Protein AF-A0A7W0DNS2-F1 (afdb_monomer_lite)

Sequence (89 aa):
MFLPKDTAGKRTHHLHVFGVASPHPRENRIFRDYLRARPETARRYEASKRRAADLHPDSRARYGDAKEAVVLEVMAEARLWAVSRRPGP

InterPro domains:
  IPR007344 GrpB/Dephospho-CoA kinase [PF04229] (5-76)
  IPR007344 GrpB/Dephospho-CoA kinase [PTHR34822] (2-82)
  IPR043519 Nucleotidyltransferase superfamily [G3DSA:3.30.460.10] (1-83)
  IPR043519 Nucleotidyltransferase superfamily [SSF81301] (8-82)

Structure (mmCIF, N/CA/C/O backbone):
data_AF-A0A7W0DNS2-F1
#
_entry.id   AF-A0A7W0DNS2-F1
#
loop_
_atom_site.group_PDB
_atom_site.id
_atom_site.type_symbol
_atom_site.label_atom_id
_atom_site.label_alt_id
_atom_site.label_comp_id
_atom_site.label_asym_id
_atom_site.label_entity_id
_atom_site.label_seq_id
_atom_site.pdbx_PDB_ins_code
_atom_site.Cartn_x
_atom_site.Cartn_y
_atom_site.Cartn_z
_atom_site.occupancy
_atom_site.B_iso_or_equiv
_atom_site.auth_seq_id
_atom_site.auth_comp_id
_atom_site.auth_asym_id
_atom_site.auth_atom_id
_atom_site.pdbx_PDB_model_num
ATOM 1 N N . MET A 1 1 ? 11.336 -7.021 9.162 1.00 89.00 1 MET A N 1
ATOM 2 C CA . MET A 1 1 ? 12.046 -7.852 8.165 1.00 89.00 1 MET A CA 1
ATOM 3 C C . MET A 1 1 ? 11.156 -8.031 6.942 1.00 89.00 1 MET A C 1
ATOM 5 O O . MET A 1 1 ? 9.954 -8.221 7.105 1.00 89.00 1 MET A O 1
ATOM 9 N N . PHE A 1 2 ? 11.722 -7.943 5.740 1.00 90.81 2 PHE A N 1
ATOM 10 C CA . PHE A 1 2 ? 11.007 -8.161 4.483 1.00 90.81 2 PHE A CA 1
ATOM 11 C C . PHE A 1 2 ? 11.641 -9.332 3.727 1.00 90.81 2 PHE A C 1
ATOM 13 O O . PHE A 1 2 ? 12.846 -9.321 3.497 1.00 90.81 2 PHE A O 1
ATOM 20 N N . LEU A 1 3 ? 10.835 -10.325 3.354 1.00 92.12 3 LEU A N 1
ATOM 21 C CA . LEU A 1 3 ? 11.275 -11.546 2.683 1.00 92.12 3 LEU A CA 1
ATOM 22 C C . LEU A 1 3 ? 10.487 -11.732 1.378 1.00 92.12 3 LEU A C 1
ATOM 24 O O . LEU A 1 3 ? 9.299 -12.070 1.415 1.00 92.12 3 LEU A O 1
ATOM 28 N N . PRO A 1 4 ? 11.100 -11.488 0.211 1.00 90.88 4 PRO A N 1
ATOM 29 C CA . PRO A 1 4 ? 10.486 -11.818 -1.062 1.00 90.88 4 PRO A CA 1
ATOM 30 C C . PRO A 1 4 ? 10.707 -13.290 -1.429 1.00 90.88 4 PRO A C 1
ATOM 32 O O . PRO A 1 4 ? 11.812 -13.804 -1.299 1.00 90.88 4 PRO A O 1
ATOM 35 N N . LYS A 1 5 ? 9.681 -13.938 -1.988 1.00 91.62 5 LYS A N 1
ATOM 36 C CA . LYS A 1 5 ? 9.862 -15.151 -2.795 1.00 91.62 5 LYS A CA 1
ATOM 37 C C . LYS A 1 5 ? 9.980 -14.752 -4.259 1.00 91.62 5 LYS A C 1
ATOM 39 O O . LYS A 1 5 ? 9.003 -14.270 -4.839 1.00 91.62 5 LYS A O 1
ATOM 44 N N . ASP A 1 6 ? 11.155 -14.979 -4.828 1.00 88.75 6 ASP A N 1
ATOM 45 C CA . ASP A 1 6 ? 11.444 -14.804 -6.248 1.00 88.75 6 ASP A CA 1
ATOM 46 C C . ASP A 1 6 ? 11.610 -16.174 -6.918 1.00 88.75 6 ASP A C 1
ATOM 48 O O . ASP A 1 6 ? 12.207 -17.090 -6.352 1.00 88.75 6 ASP A O 1
ATOM 52 N N . THR A 1 7 ? 11.009 -16.352 -8.089 1.00 87.56 7 THR A N 1
ATOM 53 C CA . THR A 1 7 ? 11.171 -17.553 -8.909 1.00 87.56 7 THR A CA 1
ATOM 54 C C . THR A 1 7 ? 11.446 -17.105 -10.336 1.00 87.56 7 THR A C 1
ATOM 56 O O . THR A 1 7 ? 10.546 -16.597 -11.002 1.00 87.56 7 THR A O 1
ATOM 59 N N . ALA A 1 8 ? 12.696 -17.273 -10.777 1.00 85.75 8 ALA A N 1
ATOM 60 C CA . ALA A 1 8 ? 13.175 -16.874 -12.102 1.00 85.75 8 ALA A CA 1
ATOM 61 C C . ALA A 1 8 ? 12.899 -15.393 -12.451 1.00 85.75 8 ALA A C 1
ATOM 63 O O . ALA A 1 8 ? 12.417 -15.080 -13.536 1.00 85.75 8 ALA A O 1
ATOM 64 N N . GLY A 1 9 ? 13.153 -14.474 -11.515 1.00 82.38 9 GLY A N 1
ATOM 65 C CA . GLY A 1 9 ? 12.929 -13.034 -11.688 1.00 82.38 9 GLY A CA 1
ATOM 66 C C . GLY A 1 9 ? 11.480 -12.597 -11.457 1.00 82.38 9 GLY A C 1
ATOM 67 O O . GLY A 1 9 ? 11.167 -11.407 -11.531 1.00 82.38 9 GLY A O 1
ATOM 68 N N . LYS A 1 10 ? 10.569 -13.538 -11.167 1.00 84.00 10 LYS A N 1
ATOM 69 C CA . LYS A 1 10 ? 9.167 -13.250 -10.862 1.00 84.00 10 LYS A CA 1
ATOM 70 C C . LYS A 1 10 ? 8.911 -13.353 -9.367 1.00 84.00 10 LYS A C 1
ATOM 72 O O . LYS A 1 10 ? 8.834 -14.439 -8.785 1.00 84.00 10 LYS A O 1
ATOM 77 N N . ARG A 1 11 ? 8.673 -12.201 -8.743 1.00 87.31 11 ARG A N 1
ATOM 78 C CA . ARG A 1 11 ? 8.275 -12.124 -7.334 1.00 87.31 11 ARG A CA 1
ATOM 79 C C . ARG A 1 11 ? 6.811 -12.512 -7.169 1.00 87.31 11 ARG A C 1
ATOM 81 O O . ARG A 1 11 ? 5.926 -11.821 -7.665 1.00 87.31 11 ARG A O 1
ATOM 88 N N . THR A 1 12 ? 6.557 -13.606 -6.458 1.00 91.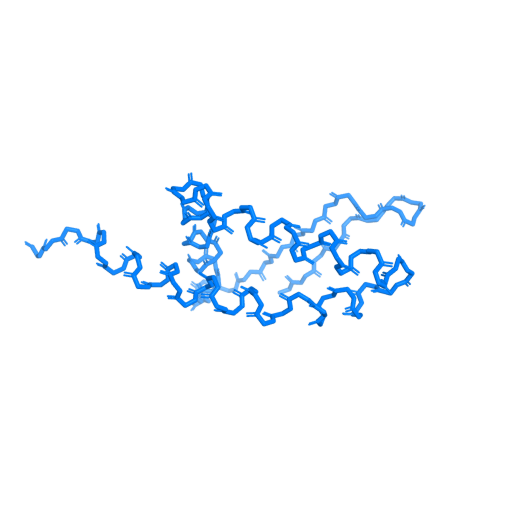31 12 THR A N 1
ATOM 89 C CA . THR A 1 12 ? 5.195 -14.137 -6.265 1.00 91.31 12 THR A CA 1
ATOM 90 C C . THR A 1 12 ? 4.638 -13.831 -4.880 1.00 91.31 12 THR A C 1
ATOM 92 O O . THR A 1 12 ? 3.440 -13.609 -4.743 1.00 91.31 12 THR A O 1
ATOM 95 N N . HIS A 1 13 ? 5.495 -13.785 -3.856 1.00 92.19 13 HIS A N 1
ATOM 96 C CA . HIS A 1 13 ? 5.081 -13.557 -2.472 1.00 92.19 13 HIS A CA 1
ATOM 97 C C . HIS A 1 13 ? 5.983 -12.539 -1.787 1.00 92.19 13 HIS A C 1
ATOM 99 O O . HIS A 1 13 ? 7.190 -12.487 -2.027 1.00 92.19 13 HIS A O 1
ATOM 105 N N . HIS A 1 14 ? 5.385 -11.754 -0.898 1.00 93.19 14 HIS A N 1
ATOM 106 C CA . HIS A 1 14 ? 6.056 -10.799 -0.029 1.00 93.19 14 HIS A CA 1
ATOM 107 C C . HIS A 1 14 ? 5.662 -11.107 1.412 1.00 93.19 14 HIS A C 1
ATOM 109 O O . HIS A 1 14 ? 4.500 -10.925 1.778 1.00 93.19 14 HIS A O 1
ATOM 115 N N . LEU A 1 15 ? 6.614 -11.542 2.231 1.00 94.31 15 LEU A N 1
ATOM 116 C CA . LEU A 1 15 ? 6.390 -11.723 3.656 1.00 94.31 15 LEU A CA 1
ATOM 117 C C . LEU A 1 15 ? 6.962 -10.526 4.420 1.00 94.31 15 LEU A C 1
ATOM 119 O O . LEU A 1 15 ? 8.159 -10.246 4.375 1.00 94.31 15 LEU A O 1
ATOM 123 N N . HIS A 1 16 ? 6.083 -9.821 5.128 1.00 94.50 16 HIS A N 1
ATOM 124 C CA . HIS A 1 16 ? 6.457 -8.755 6.048 1.00 94.50 16 HIS A CA 1
ATOM 125 C C . HIS A 1 16 ? 6.364 -9.288 7.478 1.00 94.50 16 HIS A C 1
ATOM 127 O O . HIS A 1 16 ? 5.273 -9.607 7.950 1.00 94.50 16 HIS A O 1
ATOM 133 N N . VAL A 1 17 ? 7.503 -9.375 8.162 1.00 95.31 17 VAL A N 1
ATOM 134 C CA . VAL A 1 17 ? 7.583 -9.788 9.568 1.00 95.31 17 VAL A CA 1
ATOM 135 C C . VAL A 1 17 ? 7.866 -8.559 10.419 1.00 95.31 17 VAL A C 1
ATOM 137 O O . VAL A 1 17 ? 8.822 -7.816 10.165 1.00 95.31 17 VAL A O 1
ATOM 140 N N . PHE A 1 18 ? 7.030 -8.352 11.430 1.00 95.81 18 PHE A N 1
ATOM 141 C CA . PHE A 1 18 ? 7.092 -7.216 12.339 1.00 95.81 18 PHE A CA 1
ATOM 142 C C . PHE A 1 18 ? 7.245 -7.704 13.782 1.00 95.81 18 PHE A C 1
ATOM 144 O O . PHE A 1 18 ? 6.716 -8.756 14.131 1.00 95.81 18 PHE A O 1
ATOM 151 N N . GLY A 1 19 ? 7.945 -6.928 14.615 1.00 96.25 19 GLY A N 1
ATOM 152 C CA . GLY A 1 19 ? 7.999 -7.185 16.056 1.00 96.25 19 GLY A CA 1
ATOM 153 C C . GLY A 1 19 ? 6.630 -7.005 16.716 1.00 96.25 19 GLY A C 1
ATOM 154 O O . GLY A 1 19 ? 5.769 -6.302 16.183 1.00 96.25 19 GLY A O 1
ATOM 155 N N . VAL A 1 20 ? 6.442 -7.610 17.890 1.00 93.94 20 VAL A N 1
ATOM 156 C CA . VAL A 1 20 ? 5.149 -7.644 18.601 1.00 93.94 20 VAL A CA 1
ATOM 157 C C . VAL A 1 20 ? 4.581 -6.256 18.917 1.00 93.94 20 VAL A C 1
ATOM 159 O O . VAL A 1 20 ? 3.372 -6.064 18.850 1.00 93.94 20 VAL A O 1
ATOM 162 N N . ALA A 1 21 ? 5.444 -5.274 19.184 1.00 95.75 21 ALA A N 1
ATOM 163 C CA . ALA A 1 21 ? 5.052 -3.894 19.476 1.00 95.75 21 ALA A CA 1
ATOM 164 C C . ALA A 1 21 ? 4.842 -3.027 18.217 1.00 95.75 21 ALA A C 1
ATOM 166 O O . ALA A 1 21 ? 4.553 -1.837 18.318 1.00 95.75 21 ALA A O 1
ATOM 167 N N . SER A 1 22 ? 5.016 -3.586 17.016 1.00 96.31 22 SER A N 1
ATOM 168 C CA . SER A 1 22 ? 4.901 -2.821 15.777 1.00 96.31 22 SER A CA 1
ATOM 169 C C . SER A 1 22 ? 3.444 -2.440 15.490 1.00 96.31 22 SER A C 1
ATOM 171 O O . SER A 1 22 ? 2.573 -3.314 15.498 1.00 96.31 22 SER A O 1
ATOM 173 N N . PRO A 1 23 ? 3.160 -1.178 15.122 1.00 94.00 23 PRO A N 1
ATOM 174 C CA . PRO A 1 23 ? 1.814 -0.764 14.727 1.00 94.00 23 PRO A CA 1
ATOM 175 C C . PRO A 1 23 ? 1.429 -1.255 13.320 1.00 94.00 23 PRO A C 1
ATOM 177 O O . PRO A 1 23 ? 0.243 -1.400 13.015 1.00 94.00 23 PRO A O 1
ATOM 180 N N . HIS A 1 24 ? 2.412 -1.563 12.467 1.00 95.81 24 HIS A N 1
ATOM 181 C CA . HIS A 1 24 ? 2.213 -1.843 11.041 1.00 95.81 24 HIS A CA 1
ATOM 182 C C . HIS A 1 24 ? 1.213 -2.973 10.739 1.00 95.81 24 HIS A C 1
ATOM 184 O O . HIS A 1 24 ? 0.384 -2.795 9.846 1.00 95.81 24 HIS A O 1
ATOM 190 N N . PRO A 1 25 ? 1.193 -4.124 11.451 1.00 96.31 25 PRO A N 1
ATOM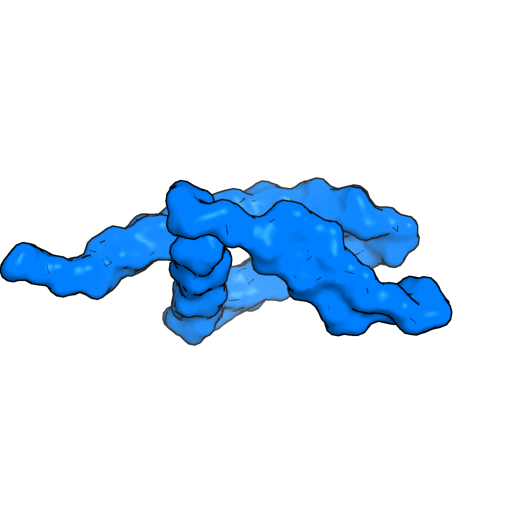 191 C CA . PRO A 1 25 ? 0.178 -5.149 11.210 1.00 96.31 25 PRO A CA 1
ATOM 192 C C . PRO A 1 25 ? -1.251 -4.629 11.396 1.00 96.31 25 PRO A C 1
ATOM 194 O O . PRO A 1 25 ? -2.145 -5.009 10.639 1.00 96.31 25 PRO A O 1
ATOM 197 N N . ARG A 1 26 ? -1.476 -3.751 12.384 1.00 95.06 26 ARG A N 1
ATOM 198 C CA . ARG A 1 26 ? -2.784 -3.133 12.620 1.00 95.06 26 ARG A CA 1
ATOM 199 C C . ARG A 1 26 ? -3.129 -2.151 11.505 1.00 95.06 26 ARG A C 1
ATOM 201 O O . ARG A 1 26 ? -4.244 -2.205 10.996 1.00 95.06 26 ARG A O 1
ATOM 208 N N . GLU A 1 27 ? -2.194 -1.297 11.102 1.00 95.88 27 GLU A N 1
ATOM 209 C CA . GLU A 1 27 ? -2.410 -0.334 10.013 1.00 95.88 27 GLU A CA 1
ATOM 210 C C . GLU A 1 27 ? -2.697 -1.026 8.678 1.00 95.88 27 GLU A C 1
ATOM 212 O O . GLU A 1 27 ? -3.659 -0.680 7.998 1.00 95.88 27 GLU A O 1
ATOM 217 N N . ASN A 1 28 ? -1.955 -2.089 8.359 1.00 96.56 28 ASN A N 1
ATOM 218 C CA . ASN A 1 28 ? -2.193 -2.907 7.171 1.00 96.56 28 ASN A CA 1
ATOM 219 C C . ASN A 1 28 ? -3.607 -3.511 7.160 1.00 96.56 28 ASN A C 1
ATOM 221 O O . ASN A 1 28 ? -4.260 -3.549 6.115 1.00 96.56 28 ASN A O 1
ATOM 225 N N . ARG A 1 29 ? -4.099 -3.978 8.319 1.00 96.88 29 ARG A N 1
ATOM 226 C CA . ARG A 1 29 ? -5.470 -4.499 8.460 1.00 96.88 29 ARG A CA 1
ATOM 227 C C . ARG A 1 29 ? -6.506 -3.391 8.279 1.00 96.88 29 ARG A C 1
ATOM 229 O O . ARG A 1 29 ? -7.451 -3.591 7.525 1.00 96.88 29 ARG A O 1
ATOM 236 N N . ILE A 1 30 ? -6.297 -2.226 8.895 1.00 97.75 30 ILE A N 1
ATOM 237 C CA . ILE A 1 30 ? -7.186 -1.062 8.758 1.00 97.75 30 ILE A CA 1
ATOM 238 C C . ILE A 1 30 ? -7.286 -0.618 7.297 1.00 97.75 30 ILE A C 1
ATOM 240 O O . ILE A 1 30 ? -8.392 -0.480 6.784 1.00 97.75 30 ILE A O 1
ATOM 244 N N . PHE A 1 31 ? -6.155 -0.471 6.608 1.00 98.31 31 PHE A N 1
ATOM 245 C CA . PHE A 1 31 ? -6.112 -0.102 5.194 1.00 98.31 31 PHE A CA 1
ATOM 246 C C . PHE A 1 31 ? -6.871 -1.108 4.321 1.00 98.31 31 PHE A C 1
ATOM 248 O O . PHE A 1 31 ? -7.720 -0.730 3.514 1.00 98.31 31 PHE A O 1
ATOM 255 N N . ARG A 1 32 ? -6.620 -2.410 4.520 1.00 98.19 32 ARG A N 1
ATOM 256 C CA . ARG A 1 32 ? -7.320 -3.490 3.808 1.00 98.19 32 ARG A CA 1
ATOM 257 C C . ARG A 1 32 ? -8.830 -3.430 4.031 1.00 98.19 32 ARG A C 1
ATOM 259 O O . ARG A 1 32 ? -9.594 -3.541 3.075 1.00 98.19 32 ARG A O 1
ATOM 266 N N . ASP A 1 33 ? -9.253 -3.314 5.283 1.00 98.19 33 ASP A N 1
ATOM 267 C CA . ASP A 1 33 ? -10.668 -3.369 5.644 1.00 98.19 33 ASP A CA 1
ATOM 268 C C . ASP A 1 33 ? -11.405 -2.109 5.173 1.00 98.19 33 ASP A C 1
ATOM 270 O O . ASP A 1 33 ? -12.535 -2.210 4.699 1.00 98.19 33 ASP A O 1
ATOM 274 N N . TYR A 1 34 ? -10.742 -0.951 5.203 1.00 98.25 34 TYR A N 1
ATOM 275 C CA . TYR A 1 34 ? -11.271 0.296 4.659 1.00 98.25 34 TYR A CA 1
ATOM 276 C C . TYR A 1 34 ? -11.512 0.207 3.150 1.00 98.25 34 TYR A C 1
ATOM 278 O O . TYR A 1 34 ? -12.613 0.495 2.685 1.00 98.25 34 TYR A O 1
ATOM 286 N N . LEU A 1 35 ? -10.528 -0.278 2.386 1.00 98.38 35 LEU A N 1
ATOM 287 C CA . LEU A 1 35 ? -10.672 -0.459 0.939 1.00 98.38 35 LEU A CA 1
ATOM 288 C C . LEU A 1 35 ? -11.791 -1.441 0.568 1.00 98.38 35 LEU A C 1
ATOM 290 O O . LEU A 1 35 ? -12.476 -1.240 -0.430 1.00 98.38 35 LEU A O 1
ATOM 294 N N . ARG A 1 36 ? -12.008 -2.489 1.372 1.00 98.06 36 ARG A N 1
ATOM 295 C CA . ARG A 1 36 ? -13.133 -3.422 1.181 1.00 98.06 36 ARG A CA 1
ATOM 296 C C . ARG A 1 36 ? -14.488 -2.768 1.446 1.00 98.06 36 ARG A C 1
ATOM 298 O O . ARG A 1 36 ? -15.461 -3.120 0.79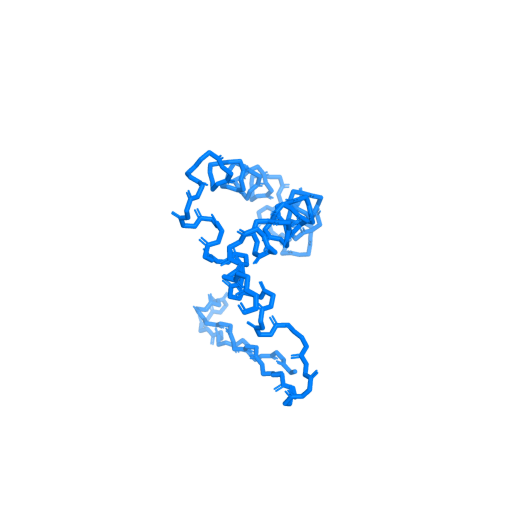2 1.00 98.06 36 ARG A O 1
ATOM 305 N N . ALA A 1 37 ? -14.549 -1.835 2.394 1.00 97.56 37 ALA A N 1
ATOM 306 C CA . ALA A 1 37 ? -15.773 -1.137 2.770 1.00 97.56 37 ALA A CA 1
ATOM 307 C C . ALA A 1 37 ? -16.080 0.095 1.898 1.00 97.56 37 ALA A C 1
ATOM 309 O O . ALA A 1 37 ? -17.214 0.569 1.913 1.00 97.56 37 ALA A O 1
ATOM 310 N N . ARG A 1 38 ? -15.097 0.633 1.160 1.00 97.94 38 ARG A N 1
ATOM 311 C CA . ARG A 1 38 ? -15.228 1.843 0.328 1.00 97.94 38 ARG A CA 1
ATOM 312 C C . ARG A 1 38 ? -14.815 1.581 -1.128 1.00 97.94 38 ARG A C 1
ATOM 314 O O . ARG A 1 38 ? -13.668 1.848 -1.502 1.00 97.94 38 ARG A O 1
ATOM 321 N N . PRO A 1 39 ? -15.741 1.097 -1.980 1.00 97.94 39 PRO A N 1
ATOM 322 C CA . PRO A 1 39 ? -15.451 0.788 -3.382 1.00 97.94 39 PRO A CA 1
ATOM 323 C C . PRO A 1 39 ? -14.926 1.981 -4.192 1.00 97.94 39 PRO A C 1
ATOM 325 O O . PRO A 1 39 ? -14.082 1.811 -5.069 1.00 97.94 39 PRO A O 1
ATOM 328 N N . GLU A 1 40 ? -15.389 3.197 -3.896 1.00 98.19 40 GLU A N 1
ATOM 329 C CA . GLU A 1 40 ? -14.889 4.430 -4.520 1.00 98.19 40 GLU A CA 1
ATOM 330 C C . GLU A 1 40 ? -13.393 4.659 -4.255 1.00 98.19 40 GLU A C 1
ATOM 332 O O . GLU A 1 40 ? -12.619 4.876 -5.190 1.00 98.19 40 GLU A O 1
ATOM 337 N N . THR A 1 41 ? -12.956 4.506 -3.005 1.00 98.44 41 THR A N 1
ATOM 338 C CA . THR A 1 41 ? -11.559 4.667 -2.614 1.00 98.44 41 THR A CA 1
ATOM 339 C C . THR A 1 41 ? -10.696 3.542 -3.178 1.00 98.44 41 THR A C 1
ATOM 341 O O . THR A 1 41 ? -9.572 3.788 -3.619 1.00 98.44 41 THR A O 1
ATOM 344 N N . ALA A 1 42 ? -11.231 2.317 -3.247 1.00 98.50 42 ALA A N 1
ATOM 345 C CA . ALA A 1 42 ? -10.568 1.202 -3.916 1.00 98.50 42 ALA A CA 1
ATOM 346 C C . ALA A 1 42 ? -10.307 1.486 -5.401 1.00 98.50 42 ALA A C 1
ATOM 348 O O . ALA A 1 42 ? -9.189 1.252 -5.864 1.00 98.50 42 ALA A O 1
ATOM 349 N N . ARG A 1 43 ? -11.280 2.065 -6.120 1.00 98.62 43 ARG A N 1
ATOM 350 C CA . ARG A 1 43 ? -11.106 2.492 -7.519 1.00 98.62 43 ARG A CA 1
ATOM 351 C C . ARG A 1 43 ? -10.058 3.596 -7.662 1.00 98.62 43 ARG A C 1
ATOM 353 O O . ARG A 1 43 ? -9.218 3.512 -8.555 1.00 98.62 43 ARG A O 1
ATOM 360 N N . ARG A 1 44 ? -10.036 4.587 -6.762 1.00 98.31 44 ARG A N 1
ATOM 361 C CA . ARG A 1 44 ? -8.994 5.634 -6.758 1.00 98.31 44 ARG A CA 1
ATOM 362 C C . ARG A 1 44 ? -7.596 5.038 -6.566 1.00 98.31 44 ARG A C 1
ATOM 364 O O . ARG A 1 44 ? -6.672 5.365 -7.311 1.00 98.31 44 ARG A O 1
ATOM 371 N N . TYR A 1 45 ? -7.442 4.120 -5.611 1.00 98.62 45 TYR A N 1
ATOM 372 C CA . TYR A 1 45 ? -6.168 3.437 -5.387 1.00 98.62 45 TYR A CA 1
ATOM 373 C C . TYR A 1 45 ? -5.770 2.537 -6.570 1.00 98.62 45 TYR A C 1
ATOM 375 O O . TYR A 1 45 ? -4.599 2.479 -6.946 1.00 98.62 45 TYR A O 1
ATOM 383 N N . GLU A 1 46 ? -6.727 1.849 -7.196 1.00 98.56 46 GLU A N 1
ATOM 384 C CA . GLU A 1 46 ? -6.488 1.068 -8.410 1.00 98.56 46 GLU A CA 1
ATOM 385 C C . GLU A 1 46 ? -5.985 1.940 -9.564 1.00 98.56 46 GLU A C 1
ATOM 387 O O . GLU A 1 46 ? -4.954 1.610 -10.152 1.00 98.56 46 GLU A O 1
ATOM 392 N N . ALA A 1 47 ? -6.661 3.053 -9.852 1.00 98.56 47 ALA A N 1
ATOM 393 C CA . ALA A 1 47 ? -6.274 3.977 -10.915 1.00 98.56 47 ALA A CA 1
ATOM 394 C C . ALA A 1 47 ? -4.847 4.509 -10.708 1.00 98.56 47 ALA A C 1
ATOM 396 O O . ALA A 1 47 ? -4.049 4.518 -11.644 1.00 98.56 47 ALA A O 1
ATOM 397 N N . SER A 1 48 ? -4.488 4.855 -9.467 1.00 98.50 48 SER A N 1
ATOM 398 C CA . SER A 1 48 ? -3.124 5.264 -9.115 1.00 98.50 48 SER A CA 1
ATOM 399 C C . SER A 1 48 ? -2.095 4.155 -9.372 1.00 98.50 48 SER A C 1
ATOM 401 O O . SER A 1 48 ? -1.059 4.409 -9.983 1.00 98.50 48 SER A O 1
ATOM 403 N N . LYS A 1 49 ? -2.393 2.902 -8.995 1.00 98.25 49 LYS A N 1
ATOM 404 C CA . LYS A 1 49 ? -1.508 1.760 -9.290 1.00 98.25 49 LYS A CA 1
ATOM 405 C C . LYS A 1 49 ? -1.346 1.514 -10.789 1.00 98.25 49 LYS A C 1
ATOM 407 O O . LYS A 1 49 ? -0.241 1.174 -11.195 1.00 98.25 49 LYS A O 1
ATOM 412 N N . ARG A 1 50 ? -2.419 1.626 -11.578 1.00 98.50 50 ARG A N 1
ATOM 413 C CA . ARG A 1 50 ? -2.363 1.438 -13.038 1.00 98.50 50 ARG A CA 1
ATOM 414 C C . ARG A 1 50 ? -1.489 2.515 -13.672 1.00 98.50 50 ARG A C 1
ATOM 416 O O . ARG A 1 50 ? -0.479 2.179 -14.272 1.00 98.50 50 ARG A O 1
ATOM 423 N N . ARG A 1 51 ? -1.765 3.787 -13.369 1.00 98.38 51 ARG A N 1
ATOM 424 C CA . ARG A 1 51 ? -0.950 4.920 -13.830 1.00 98.38 51 ARG A CA 1
ATOM 425 C C . ARG A 1 51 ? 0.528 4.773 -13.458 1.00 98.38 51 ARG A C 1
ATOM 427 O O . ARG A 1 51 ? 1.391 5.024 -14.288 1.00 98.38 51 ARG A O 1
ATOM 434 N N . ALA A 1 52 ? 0.836 4.369 -12.226 1.00 98.44 52 ALA A N 1
ATOM 435 C CA . ALA A 1 52 ? 2.219 4.161 -11.797 1.00 98.44 52 ALA A CA 1
ATOM 436 C C . ALA A 1 52 ? 2.910 3.019 -12.563 1.00 98.44 52 ALA A C 1
ATOM 438 O O . ALA A 1 52 ? 4.103 3.113 -12.840 1.00 98.44 52 ALA A O 1
ATOM 439 N N . ALA A 1 53 ? 2.180 1.949 -12.897 1.00 97.81 53 ALA A N 1
ATOM 440 C CA . ALA A 1 53 ? 2.712 0.842 -13.690 1.00 97.81 53 ALA A CA 1
ATOM 441 C C . ALA A 1 53 ? 2.990 1.276 -15.136 1.00 97.81 53 ALA A C 1
ATOM 443 O O . ALA A 1 53 ? 4.049 0.952 -15.661 1.00 97.81 53 ALA A O 1
ATOM 444 N N . ASP A 1 54 ? 2.088 2.065 -15.726 1.00 98.12 54 ASP A N 1
ATOM 445 C CA . ASP A 1 54 ? 2.247 2.599 -17.082 1.00 98.12 54 ASP A CA 1
ATOM 446 C C . ASP A 1 54 ? 3.436 3.572 -17.173 1.00 98.12 54 ASP A C 1
ATOM 448 O O . ASP A 1 54 ? 4.193 3.551 -18.140 1.00 98.12 54 ASP A O 1
ATOM 452 N N . LEU A 1 55 ? 3.640 4.411 -16.148 1.00 97.81 55 LEU A N 1
ATOM 453 C CA . LEU A 1 55 ? 4.754 5.366 -16.101 1.00 97.81 55 LEU A CA 1
ATOM 454 C C . LEU A 1 55 ? 6.112 4.702 -15.836 1.00 97.81 55 LEU A C 1
ATOM 456 O O . LEU A 1 55 ? 7.148 5.219 -16.266 1.00 97.81 55 LEU A O 1
ATOM 460 N N . HIS A 1 56 ? 6.134 3.608 -15.070 1.00 97.38 56 HIS A N 1
ATOM 461 C CA . HIS A 1 56 ? 7.362 3.002 -14.552 1.00 97.38 56 HIS A CA 1
ATOM 462 C C . HIS A 1 56 ? 7.354 1.465 -14.668 1.00 97.38 56 HIS A C 1
ATOM 464 O O . HIS A 1 56 ? 7.469 0.785 -13.642 1.00 97.38 56 HIS A O 1
ATOM 470 N N . PRO A 1 57 ? 7.268 0.901 -15.891 1.00 94.88 57 PRO A N 1
ATOM 471 C CA . PRO A 1 57 ? 7.184 -0.549 -16.095 1.00 94.88 57 PRO A CA 1
ATOM 472 C C . PRO A 1 57 ? 8.425 -1.298 -15.584 1.00 94.88 57 PRO A C 1
ATOM 474 O O . PRO A 1 57 ? 8.300 -2.376 -15.004 1.00 94.88 57 PRO A O 1
ATOM 477 N N . ASP A 1 58 ? 9.605 -0.683 -15.704 1.00 94.56 58 ASP A N 1
ATOM 478 C CA . ASP A 1 58 ? 10.892 -1.322 -15.392 1.00 94.56 58 ASP A CA 1
ATOM 479 C C . ASP A 1 58 ? 11.481 -0.895 -14.039 1.00 94.56 58 ASP A C 1
ATOM 481 O O . ASP A 1 58 ? 12.573 -1.314 -13.658 1.00 94.56 58 ASP A O 1
ATOM 485 N N . SER A 1 59 ? 10.783 -0.040 -13.282 1.00 95.56 59 SER A N 1
ATOM 486 C CA . SER A 1 59 ? 11.298 0.489 -12.017 1.00 95.56 59 SER A CA 1
ATOM 487 C C . SER A 1 59 ? 10.290 0.363 -10.890 1.00 95.56 59 SER A C 1
ATOM 489 O O . SER A 1 59 ? 9.392 1.183 -10.707 1.00 95.56 59 SER A O 1
ATOM 491 N N . ARG A 1 60 ? 10.509 -0.648 -10.047 1.00 91.25 60 ARG A N 1
ATOM 492 C CA . ARG A 1 60 ? 9.695 -0.887 -8.853 1.00 91.25 60 ARG A CA 1
ATOM 493 C C . ARG A 1 60 ? 9.745 0.268 -7.849 1.00 91.25 60 ARG A C 1
ATOM 495 O O . ARG A 1 60 ? 8.737 0.524 -7.195 1.00 91.25 60 ARG A O 1
ATOM 502 N N . ALA A 1 61 ? 10.907 0.907 -7.701 1.00 95.00 61 ALA A N 1
ATOM 503 C CA . ALA A 1 61 ? 11.080 2.045 -6.801 1.00 95.00 61 ALA A CA 1
ATOM 504 C C . ALA A 1 61 ? 10.213 3.217 -7.274 1.00 95.00 61 ALA A C 1
ATOM 506 O O . ALA A 1 61 ? 9.283 3.599 -6.573 1.00 95.00 61 ALA A O 1
ATOM 507 N N . ARG A 1 62 ? 10.388 3.642 -8.533 1.00 97.69 62 ARG A N 1
ATOM 508 C CA . ARG A 1 62 ? 9.596 4.730 -9.124 1.00 97.69 62 ARG A CA 1
ATOM 509 C C . ARG A 1 62 ? 8.101 4.409 -9.169 1.00 97.69 62 ARG A C 1
ATOM 511 O O . ARG A 1 62 ? 7.280 5.289 -8.944 1.00 97.69 62 ARG A O 1
ATOM 518 N N . TYR A 1 63 ? 7.730 3.148 -9.404 1.00 97.50 63 TYR A N 1
ATOM 519 C CA . TYR A 1 63 ? 6.346 2.679 -9.272 1.00 97.50 63 TYR A CA 1
ATOM 520 C C . TYR A 1 63 ? 5.782 2.898 -7.858 1.00 97.50 63 TYR A C 1
ATOM 522 O O . TYR A 1 63 ? 4.611 3.244 -7.707 1.00 97.50 63 TYR A O 1
ATOM 530 N N . GLY A 1 64 ? 6.587 2.646 -6.821 1.00 96.44 64 GLY A N 1
ATOM 531 C CA . GLY A 1 64 ? 6.224 2.901 -5.429 1.00 96.44 64 GLY A CA 1
ATOM 532 C C . GLY A 1 64 ? 5.996 4.387 -5.178 1.00 96.44 64 GLY A C 1
ATOM 533 O O . GLY A 1 64 ? 4.910 4.757 -4.731 1.00 96.44 64 GLY A O 1
ATOM 534 N N . ASP A 1 65 ? 6.974 5.206 -5.556 1.00 98.06 65 ASP A N 1
ATOM 535 C CA . ASP A 1 65 ? 6.966 6.659 -5.361 1.00 98.06 65 ASP A CA 1
ATOM 536 C C . ASP A 1 65 ? 5.769 7.310 -6.076 1.00 98.06 65 ASP A C 1
ATOM 538 O O . ASP A 1 65 ? 5.021 8.095 -5.497 1.00 98.06 65 ASP A O 1
ATOM 542 N N . ALA A 1 66 ? 5.496 6.906 -7.322 1.00 98.00 66 ALA A N 1
ATOM 543 C CA . ALA A 1 66 ? 4.431 7.480 -8.147 1.00 98.00 66 ALA A CA 1
ATOM 544 C C . ALA A 1 66 ? 3.007 7.274 -7.595 1.00 98.00 66 ALA A C 1
ATOM 546 O O . ALA A 1 66 ? 2.081 7.974 -8.011 1.00 98.00 66 ALA A O 1
ATOM 547 N N . LYS A 1 67 ? 2.804 6.323 -6.675 1.00 97.62 67 LYS A N 1
ATOM 548 C CA . LYS A 1 67 ? 1.507 6.096 -6.011 1.00 97.62 67 LYS A CA 1
ATOM 549 C C . LYS A 1 67 ? 1.511 6.430 -4.521 1.00 97.62 67 LYS A C 1
ATOM 551 O O . LYS A 1 67 ? 0.489 6.228 -3.864 1.00 97.62 67 LYS A O 1
ATOM 556 N N . GLU A 1 68 ? 2.633 6.898 -3.978 1.00 98.00 68 GLU A N 1
ATOM 557 C CA . GLU A 1 68 ? 2.813 7.086 -2.538 1.00 98.00 68 GLU A CA 1
ATOM 558 C C . GLU A 1 68 ? 1.800 8.080 -1.963 1.00 98.00 68 GLU A C 1
ATOM 560 O O . GLU A 1 68 ? 1.121 7.755 -0.991 1.00 98.00 68 GLU A O 1
ATOM 565 N N . ALA A 1 69 ? 1.611 9.229 -2.619 1.00 98.19 69 ALA A N 1
ATOM 566 C CA . ALA A 1 69 ? 0.658 10.252 -2.183 1.00 98.19 69 ALA A CA 1
ATOM 567 C C . ALA A 1 69 ? -0.757 9.679 -1.977 1.00 98.19 69 ALA A C 1
ATOM 569 O O . ALA A 1 69 ? -1.351 9.841 -0.912 1.00 98.19 69 ALA A O 1
ATOM 570 N N . VAL A 1 70 ? -1.255 8.897 -2.942 1.00 98.44 70 VAL A N 1
ATOM 571 C CA . VAL A 1 70 ? -2.578 8.257 -2.846 1.00 98.44 70 VAL A CA 1
ATOM 572 C C . VAL A 1 70 ? -2.616 7.219 -1.724 1.00 98.44 70 VAL A C 1
ATOM 574 O O . VAL A 1 70 ? -3.622 7.100 -1.031 1.00 98.44 70 VAL A O 1
ATOM 577 N N . VAL A 1 71 ? -1.538 6.459 -1.502 1.00 98.25 71 VAL A N 1
ATOM 578 C CA . VAL A 1 71 ? -1.473 5.507 -0.379 1.00 98.25 71 VAL A CA 1
ATOM 579 C C . VAL A 1 71 ? -1.568 6.233 0.964 1.00 98.25 71 VAL A C 1
ATOM 581 O O . VAL A 1 71 ? -2.297 5.771 1.844 1.00 98.25 71 VAL A O 1
ATOM 584 N N . LEU A 1 72 ? -0.870 7.361 1.120 1.00 98.31 72 LEU A N 1
ATOM 585 C CA . LEU A 1 72 ? -0.886 8.163 2.344 1.00 98.31 72 LEU A CA 1
ATOM 586 C C . LEU A 1 72 ? -2.269 8.774 2.608 1.00 98.31 72 LEU A C 1
ATOM 588 O O . LEU A 1 72 ? -2.775 8.655 3.726 1.00 98.31 72 LEU A O 1
ATOM 592 N N . GLU A 1 73 ? -2.911 9.341 1.585 1.00 98.44 73 GLU A N 1
ATOM 593 C CA . GLU A 1 73 ? -4.282 9.869 1.669 1.00 98.44 73 GLU A CA 1
ATOM 594 C C . GLU A 1 73 ? -5.280 8.783 2.089 1.00 98.44 73 GLU A C 1
ATOM 596 O O . GLU A 1 73 ? -6.015 8.937 3.066 1.00 98.44 73 GLU A O 1
ATOM 601 N N . VAL A 1 74 ? -5.255 7.633 1.409 1.00 98.50 74 VAL A N 1
ATOM 602 C CA . VAL A 1 74 ? -6.142 6.506 1.724 1.00 98.50 74 VAL A CA 1
ATOM 603 C C . VAL A 1 74 ? -5.887 5.979 3.136 1.00 98.50 74 VAL A C 1
ATOM 605 O O . VAL A 1 74 ? -6.830 5.608 3.832 1.00 98.50 74 VAL A O 1
ATOM 608 N N . MET A 1 75 ? -4.634 5.947 3.594 1.00 98.44 75 MET A N 1
ATOM 609 C CA . MET A 1 75 ? -4.315 5.535 4.961 1.00 98.44 75 MET A CA 1
ATOM 610 C C . MET A 1 75 ? -4.849 6.532 5.999 1.00 98.44 75 MET A C 1
ATOM 612 O O . MET A 1 75 ? -5.339 6.109 7.049 1.00 98.44 75 MET A O 1
ATOM 616 N N . ALA A 1 76 ? -4.793 7.838 5.725 1.00 98.19 76 ALA A N 1
ATOM 617 C CA . ALA A 1 76 ? -5.375 8.857 6.596 1.00 98.19 76 ALA A CA 1
ATOM 618 C C . ALA A 1 76 ? -6.899 8.685 6.717 1.00 98.19 76 ALA A C 1
ATOM 620 O O . ALA A 1 76 ? -7.428 8.615 7.830 1.00 98.19 76 ALA A O 1
ATOM 621 N N . GLU A 1 77 ? -7.594 8.502 5.595 1.00 98.19 77 GLU A N 1
ATOM 622 C CA . GLU 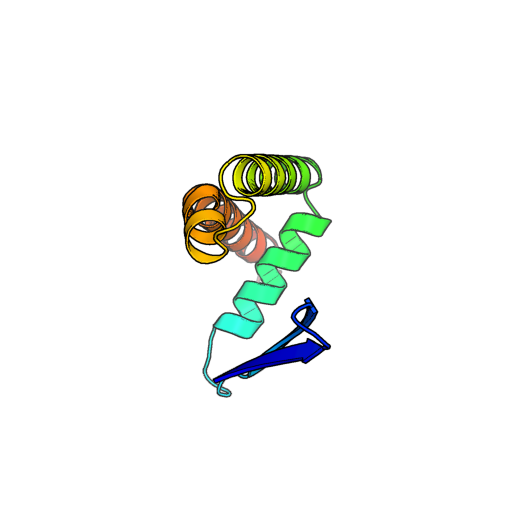A 1 77 ? -9.031 8.210 5.574 1.00 98.19 77 GLU A CA 1
ATOM 623 C C . GLU A 1 77 ? -9.369 6.910 6.319 1.00 98.19 77 GLU A C 1
ATOM 625 O O . GLU A 1 77 ? -10.307 6.865 7.120 1.00 98.19 77 GLU A O 1
ATOM 630 N N . ALA A 1 78 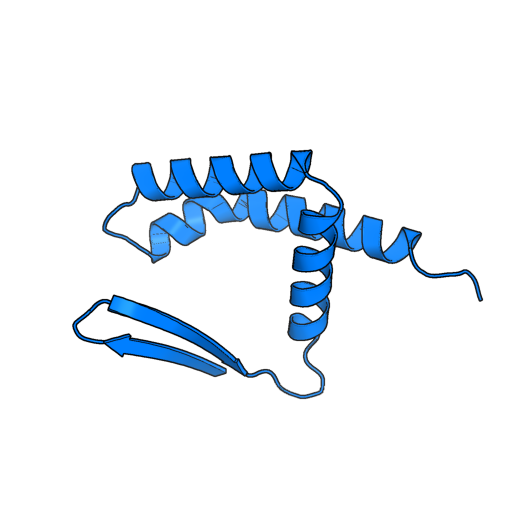? -8.571 5.859 6.113 1.00 97.94 78 ALA A N 1
ATOM 631 C CA . ALA A 1 78 ? -8.753 4.572 6.772 1.00 97.94 78 ALA A CA 1
ATOM 632 C C . ALA A 1 78 ? -8.605 4.680 8.297 1.00 97.94 78 ALA A C 1
ATOM 634 O O . ALA A 1 78 ? -9.357 4.044 9.040 1.00 97.94 78 ALA A O 1
ATOM 635 N N . ARG A 1 79 ? -7.664 5.501 8.784 1.00 97.19 79 ARG A N 1
ATOM 636 C CA . ARG A 1 79 ? -7.484 5.772 10.219 1.00 97.19 79 ARG A CA 1
ATOM 637 C C . ARG A 1 79 ? -8.705 6.478 10.808 1.00 97.19 79 ARG A C 1
ATOM 639 O O . ARG A 1 79 ? -9.197 6.028 11.841 1.00 97.19 79 ARG A O 1
ATOM 646 N N . LEU A 1 80 ? -9.225 7.512 10.142 1.00 97.12 80 LEU A N 1
ATOM 647 C CA . LEU A 1 80 ? -10.438 8.220 10.576 1.00 97.12 80 LEU A CA 1
ATOM 648 C C . LEU A 1 80 ? -11.654 7.283 10.613 1.00 97.12 80 LEU A C 1
ATOM 650 O O . LEU A 1 80 ? -12.387 7.240 11.600 1.00 97.12 80 LEU A O 1
ATOM 654 N N . TRP A 1 81 ? -11.819 6.462 9.576 1.00 96.50 81 TRP A N 1
ATOM 655 C CA . TRP A 1 81 ? -12.874 5.453 9.513 1.00 96.50 81 TRP A CA 1
ATOM 656 C C . TRP A 1 81 ? -12.751 4.381 10.604 1.00 96.50 81 TRP A C 1
ATOM 658 O O . TRP A 1 81 ? -13.750 3.929 11.157 1.00 96.50 81 TRP A O 1
ATOM 668 N N . ALA A 1 82 ? -11.534 3.962 10.952 1.00 95.44 82 ALA A N 1
ATOM 669 C CA . ALA A 1 82 ? -11.332 2.987 12.020 1.00 95.44 82 ALA A CA 1
ATOM 670 C C . ALA A 1 82 ? -11.675 3.551 13.408 1.00 95.44 82 ALA A C 1
ATOM 672 O O . ALA A 1 82 ? -12.099 2.789 14.276 1.00 95.44 82 ALA A O 1
ATOM 673 N N . VAL A 1 83 ? -11.497 4.860 13.624 1.00 93.12 83 VAL A N 1
ATOM 674 C CA . VAL A 1 83 ? -11.906 5.538 14.864 1.00 93.12 83 VAL A CA 1
ATOM 675 C C . VAL A 1 83 ? -13.429 5.586 14.969 1.00 93.12 83 VAL A C 1
ATOM 677 O O . VAL A 1 83 ? -13.960 5.207 16.008 1.00 93.12 83 VAL A O 1
ATOM 680 N N . SER A 1 84 ? -14.135 5.948 13.893 1.00 87.38 84 SER A N 1
ATOM 681 C CA . SER A 1 84 ? -15.605 6.031 13.906 1.00 87.38 84 SER A CA 1
ATOM 682 C C . SER A 1 84 ? -16.313 4.677 14.026 1.00 87.38 84 SER A C 1
ATOM 684 O O . SER A 1 84 ? -17.491 4.627 14.364 1.00 87.38 84 SER A O 1
ATOM 686 N N . ARG A 1 85 ? -15.604 3.570 13.766 1.00 80.69 85 ARG A N 1
ATOM 687 C CA . ARG A 1 85 ? -16.116 2.198 13.914 1.00 80.69 85 ARG A CA 1
ATOM 688 C C . ARG A 1 85 ? -15.888 1.571 15.280 1.00 80.69 85 ARG A C 1
ATOM 690 O O . ARG A 1 85 ? -16.383 0.466 15.503 1.00 80.69 85 ARG A O 1
ATOM 697 N N . ARG A 1 86 ? -15.110 2.191 16.169 1.00 65.50 86 ARG A N 1
ATOM 698 C CA . ARG A 1 86 ? -14.986 1.655 17.526 1.00 65.50 86 ARG A CA 1
ATOM 699 C C . ARG A 1 86 ? -16.338 1.828 18.222 1.00 65.50 86 ARG A C 1
ATOM 701 O O . ARG A 1 86 ? -16.828 2.956 18.240 1.00 65.50 86 ARG A O 1
ATOM 708 N N . PRO A 1 87 ? -16.950 0.756 18.762 1.00 47.91 87 PRO A N 1
ATOM 709 C CA . PRO A 1 87 ? -18.066 0.947 19.673 1.00 47.91 87 PRO A CA 1
ATOM 710 C C . PRO A 1 87 ? -17.588 1.862 20.809 1.00 47.91 87 PRO A C 1
ATOM 712 O O . PRO A 1 87 ? -16.417 1.798 21.200 1.00 47.91 87 PRO A O 1
ATOM 715 N N . GLY A 1 88 ? -18.470 2.761 21.256 1.00 49.88 88 GLY A N 1
ATOM 716 C CA . GLY A 1 88 ? -18.237 3.562 22.459 1.00 49.88 88 GLY A CA 1
ATOM 717 C C . GLY A 1 88 ? -17.926 2.667 23.668 1.00 49.88 88 GLY A C 1
ATOM 718 O O . GLY A 1 88 ? -18.107 1.452 23.559 1.00 49.88 88 GLY A O 1
ATOM 719 N N . PRO A 1 89 ? -17.406 3.251 24.764 1.00 47.66 89 PRO A N 1
ATOM 720 C CA . PRO A 1 89 ? -17.001 2.497 25.951 1.00 47.66 89 PRO A CA 1
ATOM 721 C C . PRO A 1 89 ? -18.071 1.511 26.430 1.00 47.66 89 PRO A C 1
ATOM 723 O O . PRO A 1 89 ? -19.274 1.842 26.316 1.00 47.66 89 PRO A O 1
#

Secondary structure (DSSP, 8-state):
-EEEEEETTEEEEEEE---TT-SHHHHHHHHHHHHHH-HHHHHHHHHHHHHHHHH-TT-HHHHHHTTHHHHHHHHHHHHHHHHHTSPP-

pLDDT: mean 93.56, std 9.81, range [47.66, 98.62]

Foldseek 3D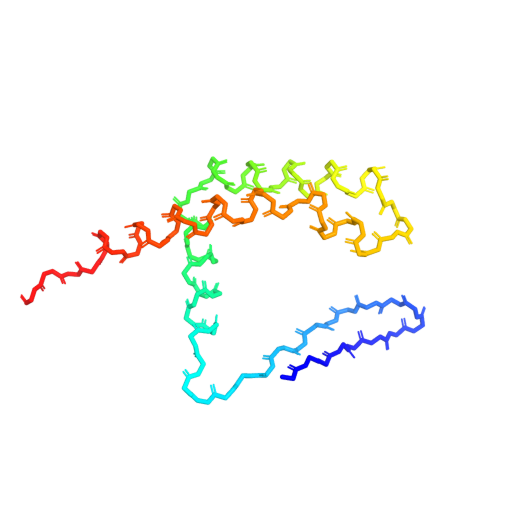i:
DWDFDDDPNDTDDIDDDDDPPDCVVVLVVLLVVLCVVDVPLVVVLVVQLVVLCVVCVPDPPSSCVSSVVSVVVSSVVSVVVVVVPDPDD

Radius of gyration: 15.37 Å; chains: 1; bounding box: 31×28×43 Å

Organism: NCBI:txid2756131